Protein AF-A0A2G2DGD0-F1 (afdb_monomer)

Structure (mmCIF, N/CA/C/O backbone):
data_AF-A0A2G2DGD0-F1
#
_entry.id   AF-A0A2G2DGD0-F1
#
loop_
_atom_site.group_PDB
_atom_site.id
_atom_site.type_symbol
_atom_site.label_atom_id
_atom_site.label_alt_id
_atom_site.label_comp_id
_atom_site.label_asym_id
_atom_site.label_entity_id
_atom_site.label_seq_id
_atom_site.pdbx_PDB_ins_code
_atom_site.Cartn_x
_atom_site.Cartn_y
_atom_site.Cartn_z
_atom_site.occupancy
_atom_site.B_iso_or_equiv
_atom_site.auth_seq_id
_atom_site.auth_comp_id
_at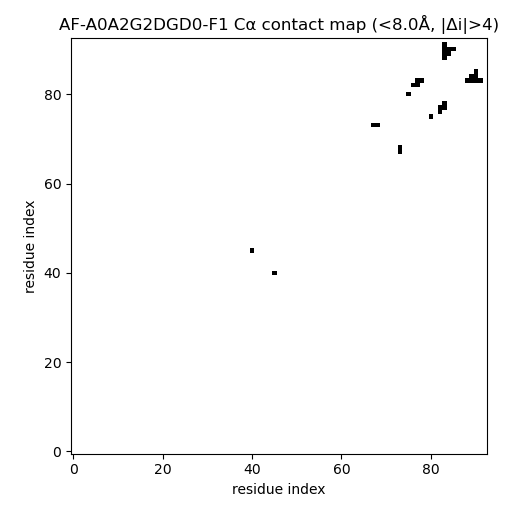om_site.auth_asym_id
_atom_site.auth_atom_id
_atom_site.pdbx_PDB_model_num
ATOM 1 N N . MET A 1 1 ? 70.275 -56.945 9.257 1.00 43.34 1 MET A N 1
ATOM 2 C CA . MET A 1 1 ? 70.629 -55.593 8.780 1.00 43.34 1 M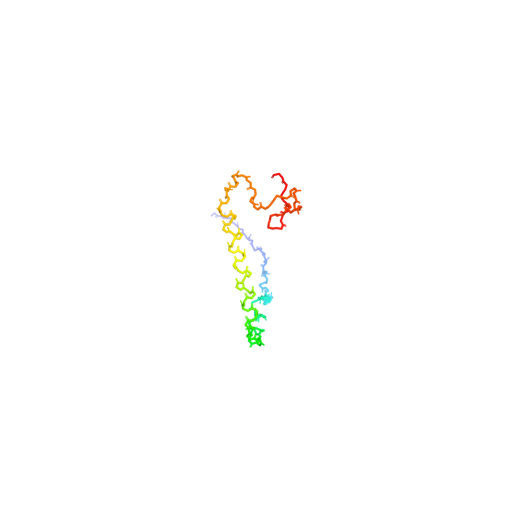ET A CA 1
ATOM 3 C C . MET A 1 1 ? 69.932 -54.599 9.684 1.00 43.34 1 MET A C 1
ATOM 5 O O . MET A 1 1 ? 68.712 -54.602 9.737 1.00 43.34 1 MET A O 1
ATOM 9 N N . SER A 1 2 ? 70.727 -53.859 10.455 1.00 50.00 2 SER A N 1
ATOM 10 C CA . SER A 1 2 ? 70.297 -52.766 11.328 1.00 50.00 2 SER A CA 1
ATOM 11 C C . SER A 1 2 ? 69.697 -51.620 10.516 1.00 50.00 2 SER A C 1
ATOM 13 O O . SER A 1 2 ? 70.172 -51.381 9.401 1.00 50.00 2 SER A O 1
ATOM 15 N N . LYS A 1 3 ? 68.735 -50.901 11.103 1.00 51.22 3 LYS A N 1
ATOM 16 C CA . LYS A 1 3 ? 68.742 -49.433 11.206 1.00 51.22 3 LYS A CA 1
ATOM 17 C C . LYS A 1 3 ? 67.623 -48.956 12.142 1.00 51.22 3 LYS A C 1
ATOM 19 O O . LYS A 1 3 ? 66.438 -49.112 11.873 1.00 51.22 3 LYS A O 1
ATOM 24 N N . ASP A 1 4 ? 68.117 -48.435 13.251 1.00 45.44 4 ASP A N 1
ATOM 25 C CA . ASP A 1 4 ? 67.612 -47.473 14.227 1.00 45.44 4 ASP A CA 1
ATOM 26 C C . ASP A 1 4 ? 66.521 -46.496 13.745 1.00 45.44 4 ASP A C 1
ATOM 28 O O . ASP A 1 4 ? 66.568 -46.029 12.608 1.00 45.44 4 ASP A O 1
ATOM 32 N N . ALA A 1 5 ? 65.616 -46.089 14.648 1.00 52.66 5 ALA A N 1
ATOM 33 C CA . ALA A 1 5 ? 65.621 -44.733 15.229 1.00 52.66 5 ALA A CA 1
ATOM 34 C C . ALA A 1 5 ? 64.308 -44.385 15.968 1.00 52.66 5 ALA A C 1
ATOM 36 O O . ALA A 1 5 ? 63.210 -44.432 15.420 1.00 52.66 5 ALA A O 1
ATOM 37 N N . THR A 1 6 ? 64.488 -43.983 17.224 1.00 47.41 6 THR A N 1
ATOM 38 C CA . THR A 1 6 ? 63.604 -43.277 18.164 1.00 47.41 6 THR A CA 1
ATOM 39 C C . THR A 1 6 ? 62.961 -42.001 17.602 1.00 47.41 6 THR A C 1
ATOM 41 O O . THR A 1 6 ? 63.633 -41.269 16.882 1.00 47.41 6 THR A O 1
ATOM 44 N N . SER A 1 7 ? 61.736 -41.660 18.041 1.00 51.41 7 SER A N 1
ATOM 45 C CA . SER A 1 7 ? 61.322 -40.267 18.332 1.00 51.41 7 SER A CA 1
ATOM 46 C C . SER A 1 7 ? 59.913 -40.193 18.949 1.00 51.41 7 SER A C 1
ATOM 48 O O . SER A 1 7 ? 58.914 -40.086 18.239 1.00 51.41 7 SER A O 1
ATOM 50 N N . GLU A 1 8 ? 59.847 -40.154 20.281 1.00 49.00 8 GLU A N 1
ATOM 51 C CA . GLU A 1 8 ? 58.811 -39.423 21.022 1.00 49.00 8 GLU A CA 1
ATOM 52 C C . GLU A 1 8 ? 58.870 -37.926 20.694 1.00 49.00 8 GLU A C 1
ATOM 54 O O . GLU A 1 8 ? 59.947 -37.332 20.713 1.00 49.00 8 GLU A O 1
ATOM 59 N N . SER A 1 9 ? 57.710 -37.319 20.439 1.00 50.47 9 SER A N 1
ATOM 60 C CA . SER A 1 9 ? 57.388 -35.882 20.530 1.00 50.47 9 SER A CA 1
ATOM 61 C C . SER A 1 9 ? 56.002 -35.700 19.897 1.00 50.47 9 SER A C 1
ATOM 63 O O . SER A 1 9 ? 55.755 -36.252 18.837 1.00 50.47 9 SER A O 1
ATOM 65 N N . LYS A 1 10 ? 55.037 -34.938 20.400 1.00 44.44 10 LYS A N 1
ATOM 66 C CA . LYS A 1 10 ? 54.958 -34.007 21.521 1.00 44.44 10 LYS A CA 1
ATOM 67 C C . LYS A 1 10 ? 53.476 -33.613 21.625 1.00 44.44 10 LYS A C 1
ATOM 69 O O . LYS A 1 10 ? 52.779 -33.561 20.618 1.00 44.44 10 LYS A O 1
ATOM 74 N N . SER A 1 11 ? 53.037 -33.357 22.846 1.00 45.69 11 SER A N 1
ATOM 75 C CA . SER A 1 11 ? 51.748 -32.823 23.279 1.00 45.69 11 SER A CA 1
ATOM 76 C C . SER A 1 11 ? 51.024 -31.886 22.304 1.00 45.69 11 SER A C 1
ATOM 78 O O . SER A 1 11 ? 51.601 -30.899 21.857 1.00 45.69 11 SER A O 1
ATOM 80 N N . SER A 1 12 ? 49.713 -32.082 22.171 1.00 46.78 12 SER A N 1
ATOM 81 C CA . SER A 1 12 ? 48.752 -31.019 22.490 1.00 46.78 12 SER A CA 1
ATOM 82 C C . SER A 1 12 ? 47.375 -31.632 22.723 1.00 46.78 12 SER A C 1
ATOM 84 O O . SER A 1 12 ? 46.546 -31.742 21.823 1.00 46.78 12 SER A O 1
ATOM 86 N N . GLU A 1 13 ? 47.160 -32.027 23.971 1.00 50.41 13 GLU A N 1
ATOM 87 C CA . GLU A 1 13 ? 45.850 -31.988 24.598 1.00 50.41 13 GLU A CA 1
ATOM 88 C C . GLU A 1 13 ? 45.356 -30.538 24.506 1.00 50.41 13 GLU A C 1
ATOM 90 O O . GLU A 1 13 ? 45.790 -29.670 25.265 1.00 50.41 13 GLU A O 1
ATOM 95 N N . LEU A 1 14 ? 44.541 -30.239 23.493 1.00 42.66 14 LEU A N 1
ATOM 96 C CA . LEU A 1 14 ? 43.740 -29.025 23.492 1.00 42.66 14 LEU A CA 1
ATOM 97 C C . LEU A 1 14 ? 42.405 -29.407 24.115 1.00 42.66 14 LEU A C 1
ATOM 99 O O . LEU A 1 14 ? 41.605 -30.120 23.519 1.00 42.66 14 LEU A O 1
ATOM 103 N N . ALA A 1 15 ? 42.247 -28.975 25.359 1.00 44.25 15 ALA A N 1
ATOM 104 C CA . ALA A 1 15 ? 41.058 -29.138 26.162 1.00 44.25 15 ALA A CA 1
ATOM 105 C C . ALA A 1 15 ? 39.793 -28.766 25.373 1.00 44.25 15 ALA A C 1
ATOM 107 O O . ALA A 1 15 ? 39.626 -27.626 24.935 1.00 44.25 15 ALA A O 1
ATOM 108 N N . GLU A 1 16 ? 38.888 -29.734 25.253 1.00 43.56 16 GLU A N 1
ATOM 109 C CA . GLU A 1 16 ? 37.481 -29.498 24.964 1.00 43.56 16 GLU A CA 1
ATOM 110 C C . GLU A 1 16 ? 36.925 -28.649 26.117 1.00 43.56 16 GLU A C 1
ATOM 112 O O . GLU A 1 16 ? 36.702 -29.140 27.224 1.00 43.56 16 GLU A O 1
ATOM 117 N N . ALA A 1 17 ? 36.778 -27.343 25.906 1.00 50.38 17 ALA A N 1
ATOM 118 C CA . ALA A 1 17 ? 36.100 -26.477 26.857 1.00 50.38 17 ALA A CA 1
ATOM 119 C C . ALA A 1 17 ? 34.578 -26.630 26.669 1.00 50.38 17 ALA A C 1
ATOM 121 O O . ALA A 1 17 ? 34.068 -26.236 25.618 1.00 50.38 17 ALA A O 1
ATOM 122 N N . PRO A 1 18 ? 33.808 -27.123 27.659 1.00 55.97 18 PRO A N 1
ATOM 123 C CA . PRO A 1 18 ? 32.357 -27.037 27.614 1.00 55.97 18 PRO A CA 1
ATOM 124 C C . PRO A 1 18 ? 31.961 -25.638 28.088 1.00 55.97 18 PRO A C 1
ATOM 126 O O . PRO A 1 18 ? 31.750 -25.409 29.278 1.00 55.97 18 PRO A O 1
ATOM 129 N N . SER A 1 19 ? 31.910 -24.663 27.181 1.00 42.69 19 SER A N 1
ATOM 130 C CA . SER A 1 19 ? 31.516 -23.302 27.550 1.00 42.69 19 SER A CA 1
ATOM 131 C C . SER A 1 19 ? 30.464 -22.741 26.607 1.00 42.69 19 SER A C 1
ATOM 133 O O . SER A 1 19 ? 30.757 -22.249 25.522 1.00 42.69 19 SER A O 1
ATOM 135 N N . GLY A 1 20 ? 29.226 -22.790 27.099 1.00 45.62 20 GLY A N 1
ATOM 136 C CA . GLY A 1 20 ? 28.218 -21.785 26.800 1.00 45.62 20 GLY A CA 1
ATOM 137 C C . GLY A 1 20 ? 27.432 -22.008 25.521 1.00 45.62 20 GLY A C 1
ATOM 138 O O . GLY A 1 20 ? 27.515 -21.196 24.606 1.00 45.62 20 GLY A O 1
ATOM 139 N N . ASN A 1 21 ? 26.554 -23.016 25.508 1.00 58.41 21 ASN A N 1
ATOM 140 C CA . ASN A 1 21 ? 25.348 -22.909 24.692 1.00 58.41 21 ASN A CA 1
ATOM 141 C C . ASN A 1 21 ? 24.494 -21.781 25.295 1.00 58.41 21 ASN A C 1
ATOM 143 O O . ASN A 1 21 ? 23.694 -21.991 26.208 1.00 58.41 21 ASN A O 1
ATOM 147 N N . LYS A 1 22 ? 24.777 -20.545 24.881 1.00 52.69 22 LYS A N 1
ATOM 148 C CA . LYS A 1 22 ? 23.961 -19.378 25.188 1.00 52.69 22 LYS A CA 1
ATOM 149 C C . LYS A 1 22 ? 22.658 -19.589 24.418 1.00 52.69 22 LYS A C 1
ATOM 151 O O . LYS A 1 22 ? 22.734 -19.677 23.195 1.00 52.69 22 LYS A O 1
ATOM 156 N N . PRO A 1 23 ? 21.487 -19.704 25.068 1.00 52.72 23 PRO A N 1
ATOM 157 C CA . PRO A 1 23 ? 20.250 -19.709 24.311 1.00 52.72 23 PRO A CA 1
ATOM 158 C C . PRO A 1 23 ? 20.169 -18.358 23.598 1.00 52.72 23 PRO A C 1
ATOM 160 O O . PRO A 1 23 ? 20.113 -17.304 24.238 1.00 52.72 23 PRO A O 1
ATOM 163 N N . GLU A 1 24 ? 20.254 -18.387 22.271 1.00 54.19 24 GLU A N 1
ATOM 164 C CA . GLU A 1 24 ? 19.842 -17.264 21.444 1.00 54.19 24 GLU A CA 1
ATOM 165 C C . GLU A 1 24 ? 18.419 -16.879 21.869 1.00 54.19 24 GLU A C 1
ATOM 167 O O . GLU A 1 24 ? 17.581 -17.771 22.046 1.00 54.19 24 GLU A O 1
ATOM 172 N N . PRO A 1 25 ? 18.107 -15.590 22.081 1.00 50.50 25 PRO A N 1
ATOM 173 C CA . PRO A 1 25 ? 16.733 -15.186 22.295 1.00 50.50 25 PRO A CA 1
ATOM 174 C C . PRO A 1 25 ? 16.000 -15.351 20.962 1.00 50.50 25 PRO A C 1
ATOM 176 O O . PRO A 1 25 ? 15.961 -14.436 20.143 1.00 50.50 25 PRO A O 1
ATOM 179 N N . THR A 1 26 ? 15.432 -16.533 20.726 1.00 48.31 26 THR A N 1
ATOM 180 C CA . THR A 1 26 ? 14.433 -16.747 19.680 1.00 48.31 26 THR A CA 1
ATOM 181 C C . THR A 1 26 ? 13.322 -15.728 19.912 1.00 48.31 26 THR A C 1
ATOM 183 O O . THR A 1 26 ? 12.558 -15.840 20.875 1.00 48.31 26 THR A O 1
ATOM 186 N N . ALA A 1 27 ? 13.246 -14.722 19.042 1.00 54.00 27 ALA A N 1
ATOM 187 C CA . ALA A 1 27 ? 12.248 -13.652 19.042 1.00 54.00 27 ALA A CA 1
ATOM 188 C C . ALA A 1 27 ? 10.820 -14.150 18.719 1.00 54.00 27 ALA A C 1
ATOM 190 O O . ALA A 1 27 ? 9.983 -13.385 18.256 1.00 54.00 27 ALA A O 1
ATOM 191 N N . GLU A 1 28 ? 10.533 -15.429 18.960 1.00 55.72 28 GLU A N 1
ATOM 192 C CA . GLU A 1 28 ? 9.265 -16.090 18.648 1.00 55.72 28 GLU A CA 1
ATOM 193 C C . GLU A 1 28 ? 8.368 -16.282 19.882 1.00 55.72 28 GLU A C 1
ATOM 195 O O . GLU A 1 28 ? 7.205 -16.629 19.740 1.00 55.72 28 GLU A O 1
ATOM 200 N N . THR A 1 29 ? 8.838 -15.997 21.102 1.00 51.31 29 THR A N 1
ATOM 201 C CA . THR A 1 29 ? 8.062 -16.278 22.334 1.00 51.31 29 THR A CA 1
ATOM 202 C C . THR A 1 29 ? 7.437 -15.053 23.011 1.00 51.31 29 THR A C 1
ATOM 204 O O . THR A 1 29 ? 6.721 -15.197 24.000 1.00 51.31 29 THR A O 1
ATOM 207 N N . ALA A 1 30 ? 7.650 -13.839 22.489 1.00 52.47 30 ALA A N 1
ATOM 208 C CA . ALA A 1 30 ? 7.131 -12.613 23.109 1.00 52.47 30 ALA A CA 1
ATOM 209 C C . ALA A 1 30 ? 5.758 -12.150 22.574 1.00 52.47 30 ALA A C 1
ATOM 211 O O . ALA A 1 30 ? 5.075 -11.394 23.263 1.00 52.47 30 ALA A O 1
ATOM 212 N N . ASP A 1 31 ? 5.330 -12.584 21.380 1.00 55.88 31 ASP A N 1
ATOM 213 C CA . ASP A 1 31 ? 4.062 -12.125 20.779 1.00 55.88 31 ASP A CA 1
ATOM 214 C C . ASP A 1 31 ? 2.858 -12.974 21.237 1.00 55.88 31 ASP A C 1
ATOM 216 O O . ASP A 1 31 ? 1.783 -12.440 21.508 1.00 55.88 31 ASP A O 1
ATOM 220 N N . GLU A 1 32 ? 3.030 -14.284 21.449 1.00 56.50 32 GLU A N 1
ATOM 221 C CA . GLU A 1 32 ? 1.905 -15.189 21.750 1.00 56.50 32 GLU A CA 1
ATOM 222 C C . GLU A 1 32 ? 1.157 -14.838 23.050 1.00 56.50 32 GLU A C 1
ATOM 224 O O . GLU A 1 32 ? -0.072 -14.910 23.106 1.00 56.50 32 GLU A O 1
ATOM 229 N N . ASN A 1 33 ? 1.869 -14.366 24.079 1.00 54.41 33 ASN A N 1
ATOM 230 C CA . ASN A 1 33 ? 1.267 -13.998 25.367 1.00 54.41 33 ASN A CA 1
ATOM 231 C C . ASN A 1 33 ? 0.546 -12.629 25.330 1.00 54.41 33 ASN A C 1
ATOM 233 O O . ASN A 1 33 ? -0.324 -12.349 26.152 1.00 54.41 33 ASN A O 1
ATOM 237 N N . VAL A 1 34 ? 0.859 -11.765 24.357 1.00 57.06 34 VAL A N 1
ATOM 238 C CA . VAL A 1 34 ? 0.235 -10.432 24.225 1.00 57.06 34 VAL A CA 1
ATOM 239 C C . VAL A 1 34 ? -1.049 -10.492 23.388 1.00 57.06 34 VAL A C 1
ATOM 241 O O . VAL A 1 34 ? -1.955 -9.677 23.579 1.00 57.06 34 VAL A O 1
ATOM 244 N N . GLN A 1 35 ? -1.179 -11.474 22.492 1.00 58.28 35 GLN A N 1
ATOM 245 C CA . GLN A 1 35 ? -2.374 -11.658 21.658 1.00 58.28 35 GLN A CA 1
ATOM 246 C C . GLN A 1 35 ? -3.587 -12.153 22.461 1.00 58.28 35 GLN A C 1
ATOM 248 O O . GLN A 1 35 ? -4.715 -11.764 22.161 1.00 58.28 35 GLN A O 1
ATOM 253 N N . ALA A 1 36 ? -3.367 -12.938 23.522 1.00 60.75 36 ALA A N 1
ATOM 254 C CA . ALA A 1 36 ? -4.434 -13.481 24.368 1.00 60.75 36 ALA A CA 1
ATOM 255 C C . ALA A 1 36 ? -5.219 -12.408 25.157 1.00 60.75 36 ALA A C 1
ATOM 257 O O . ALA A 1 36 ? -6.338 -12.666 25.594 1.00 60.75 36 ALA A O 1
ATOM 258 N N . ALA A 1 37 ? -4.663 -11.199 25.313 1.00 68.94 37 ALA A N 1
ATOM 259 C CA . ALA A 1 37 ? -5.271 -10.108 26.080 1.00 68.94 37 ALA A CA 1
ATOM 260 C C . ALA A 1 37 ? -5.863 -8.974 25.217 1.00 68.94 37 ALA A C 1
ATOM 262 O O . ALA A 1 37 ? -6.390 -8.001 25.765 1.00 68.94 37 ALA A O 1
ATOM 263 N N . ARG A 1 38 ? -5.782 -9.047 23.877 1.00 78.31 38 ARG A N 1
ATOM 264 C CA . ARG A 1 38 ? -6.310 -7.979 23.012 1.00 78.31 38 ARG A CA 1
ATOM 265 C C . ARG A 1 38 ? -7.827 -8.113 22.855 1.00 78.31 38 ARG 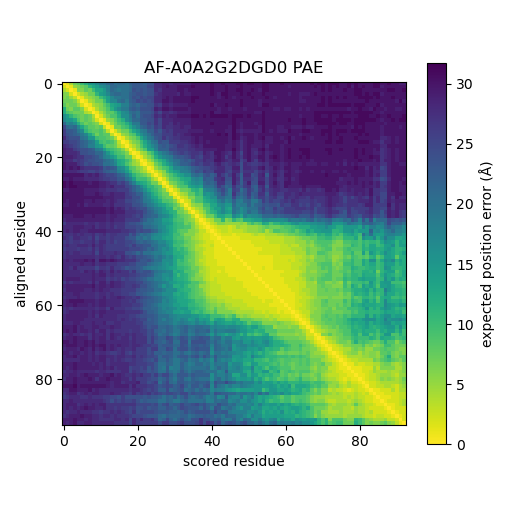A C 1
ATOM 267 O O . ARG A 1 38 ? -8.306 -9.180 22.467 1.00 78.31 38 ARG A O 1
ATOM 274 N N . PRO A 1 39 ? -8.602 -7.041 23.105 1.00 82.81 39 PRO A N 1
ATOM 275 C CA . PRO A 1 39 ? -10.035 -7.076 22.865 1.00 82.81 39 PRO A CA 1
ATOM 276 C C . PRO A 1 39 ? -10.319 -7.349 21.379 1.00 82.81 39 PRO A C 1
ATOM 278 O O . PRO A 1 39 ? -9.562 -6.901 20.509 1.00 82.81 39 PRO A O 1
ATOM 281 N N . PRO A 1 40 ? -11.413 -8.063 21.062 1.00 88.00 40 PRO A N 1
ATOM 282 C CA . PRO A 1 40 ? -11.772 -8.348 19.681 1.00 88.00 40 PRO A CA 1
ATOM 283 C C . PRO A 1 40 ? -12.001 -7.049 18.898 1.00 88.00 40 PRO A C 1
ATOM 285 O O . PRO A 1 40 ? -12.525 -6.066 19.424 1.00 88.00 40 PRO A O 1
ATOM 288 N N . LEU A 1 41 ? -11.639 -7.058 17.610 1.00 90.12 41 LEU A N 1
ATOM 289 C CA . LEU A 1 41 ? -11.792 -5.894 16.734 1.00 90.12 41 LEU A CA 1
ATOM 290 C C . LEU A 1 41 ? -13.239 -5.388 16.720 1.00 90.12 41 LEU A C 1
ATOM 292 O O . LEU A 1 41 ? -14.184 -6.157 16.504 1.00 90.12 41 LEU A O 1
ATOM 296 N N . SER A 1 42 ? -13.400 -4.073 16.870 1.00 95.38 42 SER A N 1
ATOM 297 C CA . SER A 1 42 ? -14.706 -3.427 16.772 1.00 95.38 42 SER A CA 1
ATOM 298 C C . SER A 1 42 ? -15.306 -3.590 15.363 1.00 95.38 42 SER A C 1
ATOM 300 O O . SER A 1 42 ? -14.574 -3.739 14.377 1.00 95.38 42 SER A O 1
ATOM 302 N N . PRO A 1 43 ? -16.640 -3.512 15.208 1.00 94.88 43 PRO A N 1
ATOM 303 C CA . PRO A 1 43 ? -17.278 -3.549 13.890 1.00 94.88 43 PRO A CA 1
ATOM 304 C C . PRO A 1 43 ? -16.801 -2.435 12.945 1.00 94.88 43 PRO A C 1
ATOM 306 O O . PRO A 1 43 ? -16.803 -2.608 11.728 1.00 94.88 43 PRO A O 1
ATOM 309 N N . ALA A 1 44 ? -16.399 -1.280 13.485 1.00 95.31 44 ALA A N 1
ATOM 310 C CA . ALA A 1 44 ? -15.808 -0.195 12.705 1.00 95.31 44 ALA A CA 1
ATOM 311 C C . ALA A 1 44 ? -14.403 -0.564 12.202 1.00 95.31 44 ALA A C 1
ATOM 313 O O . ALA A 1 44 ? -14.119 -0.390 11.020 1.00 95.31 44 ALA A O 1
ATOM 314 N N . ALA A 1 45 ? -13.563 -1.152 13.061 1.00 94.44 45 ALA A N 1
ATOM 315 C CA . ALA A 1 45 ? -12.222 -1.597 12.683 1.00 94.44 45 ALA A CA 1
ATOM 316 C C . ALA A 1 45 ? -12.263 -2.682 11.596 1.00 94.44 45 ALA A C 1
ATOM 318 O O . ALA A 1 45 ? -11.528 -2.603 10.615 1.00 94.44 45 ALA A O 1
ATOM 319 N N . LYS A 1 46 ? -13.180 -3.653 11.712 1.00 95.44 46 LYS A N 1
ATOM 320 C CA . LYS A 1 46 ? -13.379 -4.691 10.684 1.00 95.44 46 LYS A CA 1
ATOM 321 C C . LYS A 1 46 ? -13.755 -4.092 9.324 1.00 95.44 46 LYS A C 1
ATOM 323 O O . LYS A 1 46 ? -13.199 -4.495 8.308 1.00 95.44 46 LYS A O 1
ATOM 328 N N . ARG A 1 47 ? -14.658 -3.101 9.306 1.00 96.62 47 ARG A N 1
ATOM 329 C CA . ARG A 1 47 ? -15.046 -2.385 8.077 1.00 96.62 47 ARG A CA 1
ATOM 330 C C . ARG A 1 47 ? -13.877 -1.615 7.465 1.00 96.62 47 ARG A C 1
ATOM 332 O O . ARG A 1 47 ? -13.647 -1.733 6.267 1.00 96.62 47 ARG A O 1
ATOM 339 N N . ALA A 1 48 ? -13.112 -0.894 8.284 1.00 96.00 48 ALA A N 1
ATOM 340 C CA . ALA A 1 48 ? -11.942 -0.149 7.822 1.00 96.00 48 ALA A CA 1
ATOM 341 C C . ALA A 1 48 ? -10.881 -1.070 7.194 1.00 96.00 48 ALA A C 1
ATOM 343 O O . ALA A 1 48 ? -10.335 -0.758 6.136 1.00 96.00 48 ALA A O 1
ATOM 344 N N . LEU A 1 49 ? -10.625 -2.231 7.806 1.00 95.62 49 LEU A N 1
ATOM 345 C CA . LEU A 1 49 ? -9.704 -3.229 7.259 1.00 95.62 49 LEU A CA 1
ATOM 346 C C . LEU A 1 49 ? -10.193 -3.788 5.921 1.00 95.62 49 L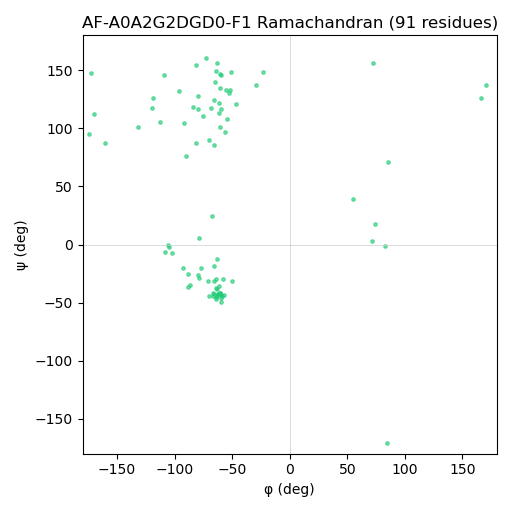EU A C 1
ATOM 348 O O . LEU A 1 49 ? -9.402 -3.867 4.983 1.00 95.62 49 LEU A O 1
ATOM 352 N N . ALA A 1 50 ? -11.485 -4.111 5.812 1.00 96.88 50 ALA A N 1
ATOM 353 C CA . ALA A 1 50 ? -12.074 -4.605 4.570 1.00 96.88 50 ALA A CA 1
ATOM 354 C C . ALA A 1 50 ? -11.958 -3.578 3.428 1.00 96.88 50 ALA A C 1
ATOM 356 O O . ALA A 1 50 ? -11.580 -3.928 2.311 1.00 96.88 50 ALA A O 1
ATOM 357 N N . GLU A 1 51 ? -12.209 -2.296 3.703 1.00 95.12 51 GLU A N 1
ATOM 358 C CA . GLU A 1 51 ? -12.057 -1.220 2.717 1.00 95.12 51 GLU A CA 1
ATOM 359 C C . GLU A 1 51 ? -10.589 -1.012 2.312 1.00 95.12 51 GLU A C 1
ATOM 361 O O . GLU A 1 51 ? -10.274 -0.855 1.130 1.00 95.12 51 GLU A O 1
ATOM 366 N N . ALA A 1 52 ? -9.665 -1.050 3.274 1.00 94.69 52 ALA A N 1
ATOM 367 C CA . ALA A 1 52 ? -8.234 -0.962 2.998 1.00 94.69 52 ALA A CA 1
ATOM 368 C C . ALA A 1 52 ? -7.734 -2.150 2.161 1.00 94.69 52 ALA A C 1
ATOM 370 O O . ALA A 1 52 ? -6.888 -1.983 1.279 1.00 94.69 52 ALA A O 1
ATOM 371 N N . GLU A 1 53 ? -8.248 -3.353 2.412 1.00 95.25 53 GLU A N 1
ATOM 372 C CA . GLU A 1 53 ? -7.955 -4.534 1.605 1.00 95.25 53 GLU A CA 1
ATOM 373 C C . GLU A 1 53 ? -8.521 -4.397 0.186 1.00 95.25 53 GLU A C 1
ATOM 375 O O . GLU A 1 53 ? -7.797 -4.642 -0.778 1.00 95.25 53 GLU A O 1
ATOM 380 N N . ALA A 1 54 ? -9.761 -3.921 0.038 1.00 95.75 54 ALA A N 1
ATOM 381 C CA . ALA A 1 54 ? -10.359 -3.645 -1.267 1.00 95.75 54 ALA A CA 1
ATOM 382 C C . ALA A 1 54 ? -9.534 -2.620 -2.066 1.00 95.75 54 ALA A C 1
ATOM 384 O O . ALA A 1 54 ? -9.231 -2.850 -3.237 1.00 95.75 54 ALA A O 1
ATOM 385 N N . ARG A 1 55 ? -9.076 -1.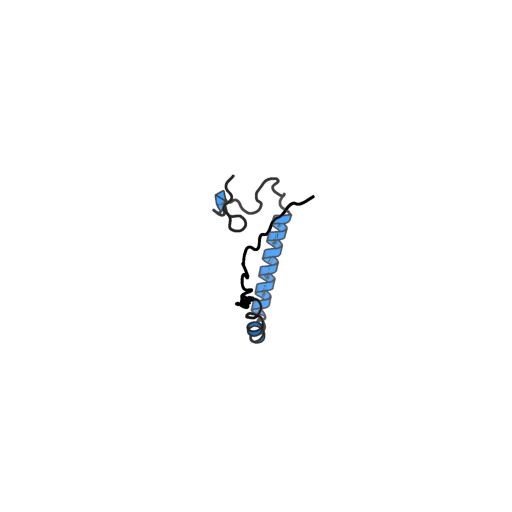536 -1.420 1.00 94.00 55 ARG A N 1
ATOM 386 C CA . ARG A 1 55 ? -8.172 -0.550 -2.039 1.00 94.00 55 ARG A CA 1
ATOM 387 C C . ARG A 1 55 ? -6.848 -1.164 -2.483 1.00 94.00 55 ARG A C 1
ATOM 389 O O . ARG A 1 55 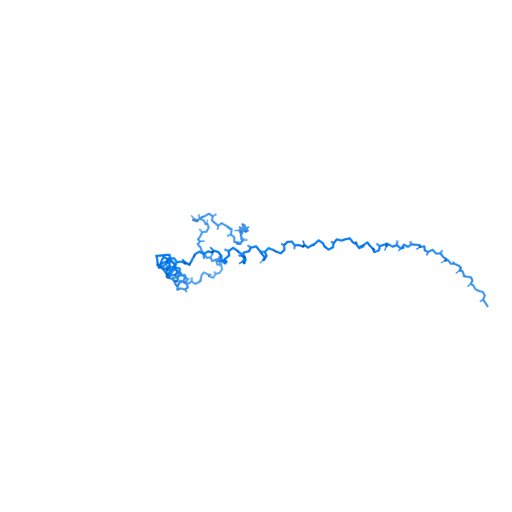? -6.353 -0.814 -3.549 1.00 94.00 55 ARG A O 1
ATOM 396 N N . ARG A 1 56 ? -6.254 -2.047 -1.675 1.00 90.56 56 ARG A N 1
ATOM 397 C CA . ARG A 1 56 ? -5.013 -2.745 -2.046 1.00 90.56 56 ARG A CA 1
ATOM 398 C C . ARG A 1 56 ? -5.240 -3.654 -3.249 1.00 90.56 56 ARG A C 1
ATOM 400 O O . ARG A 1 56 ? -4.481 -3.568 -4.206 1.00 90.56 56 ARG A O 1
ATOM 407 N N . LYS A 1 57 ? -6.309 -4.457 -3.241 1.00 92.81 57 LYS A N 1
ATOM 408 C CA . LYS A 1 57 ? -6.675 -5.337 -4.363 1.00 92.81 57 LYS A CA 1
ATOM 409 C C . LYS A 1 57 ? -6.876 -4.560 -5.663 1.00 92.81 57 LYS A C 1
ATOM 411 O O . LYS A 1 57 ? -6.353 -4.988 -6.684 1.00 92.81 57 LYS A O 1
ATOM 416 N N . ALA A 1 58 ? -7.560 -3.415 -5.617 1.00 90.56 58 ALA A N 1
ATOM 417 C CA . ALA A 1 58 ? -7.755 -2.560 -6.789 1.00 90.56 58 ALA A CA 1
ATOM 418 C C . ALA A 1 58 ? -6.419 -2.072 -7.377 1.00 90.56 58 ALA A C 1
ATOM 420 O O . ALA A 1 58 ? -6.169 -2.271 -8.561 1.00 90.56 58 ALA A O 1
ATOM 421 N N . ARG A 1 59 ? -5.517 -1.541 -6.540 1.00 85.00 59 ARG A N 1
ATOM 422 C CA . ARG A 1 59 ? -4.186 -1.096 -6.992 1.00 85.00 59 ARG A CA 1
ATOM 423 C C . ARG A 1 59 ? -3.344 -2.242 -7.548 1.00 85.00 59 ARG A C 1
ATOM 425 O O . ARG A 1 59 ? -2.705 -2.085 -8.578 1.00 85.00 59 ARG A O 1
ATOM 432 N N . TYR A 1 60 ? -3.348 -3.404 -6.893 1.00 84.31 60 TYR A N 1
ATOM 433 C CA . TYR A 1 60 ? -2.624 -4.574 -7.398 1.00 84.31 60 TYR A CA 1
ATOM 434 C C . TYR A 1 60 ? -3.186 -5.068 -8.732 1.00 84.31 60 TYR A C 1
ATOM 436 O O . TYR A 1 60 ? -2.412 -5.480 -9.590 1.00 84.31 60 TYR A O 1
ATOM 444 N N . ALA A 1 61 ? -4.507 -5.019 -8.923 1.00 84.88 61 ALA A N 1
ATOM 445 C CA . ALA A 1 61 ? -5.131 -5.362 -10.196 1.00 84.88 61 ALA A CA 1
ATOM 446 C C . ALA A 1 61 ? -4.739 -4.370 -11.303 1.00 84.88 61 ALA A C 1
ATOM 448 O O . ALA A 1 61 ? -4.387 -4.807 -12.393 1.00 84.88 61 ALA A O 1
ATOM 449 N N . GLU A 1 62 ? -4.720 -3.064 -11.015 1.00 83.88 62 GLU A N 1
ATOM 450 C CA . GLU A 1 62 ? -4.223 -2.035 -11.942 1.00 83.88 62 GLU A CA 1
ATOM 451 C C . GLU A 1 62 ? -2.752 -2.269 -12.315 1.00 83.88 62 GLU A C 1
ATOM 453 O O . GLU A 1 62 ? -2.415 -2.273 -13.496 1.00 83.88 62 GLU A O 1
ATOM 458 N N . MET A 1 63 ? -1.890 -2.557 -11.333 1.00 76.44 63 MET A N 1
ATOM 459 C CA . MET A 1 63 ? -0.473 -2.867 -11.570 1.00 76.44 63 MET A CA 1
ATOM 460 C C . MET A 1 63 ? -0.251 -4.177 -12.346 1.00 76.44 63 MET A C 1
ATOM 462 O O . MET A 1 63 ? 0.733 -4.309 -13.066 1.00 76.44 63 MET A O 1
ATOM 466 N N . GLN A 1 64 ? -1.128 -5.173 -12.192 1.00 76.75 64 GLN A N 1
ATOM 467 C CA . GLN A 1 64 ? -1.053 -6.427 -12.957 1.00 76.75 64 GLN A CA 1
ATOM 468 C C . GLN A 1 64 ? -1.598 -6.272 -14.381 1.00 76.75 64 GLN A C 1
ATOM 470 O O . GLN A 1 64 ? -1.179 -7.010 -15.270 1.00 76.75 64 GLN A O 1
ATOM 475 N N . ALA A 1 65 ? -2.544 -5.351 -14.586 1.00 75.88 65 ALA A N 1
ATOM 476 C CA . ALA A 1 65 ? -3.116 -5.046 -15.892 1.00 75.88 65 ALA A CA 1
ATOM 477 C C . ALA A 1 65 ? -2.207 -4.139 -16.735 1.00 75.88 65 ALA A C 1
ATOM 479 O O . ALA A 1 65 ? -2.275 -4.195 -17.961 1.00 75.88 65 ALA A O 1
ATOM 480 N N . SER A 1 66 ? -1.359 -3.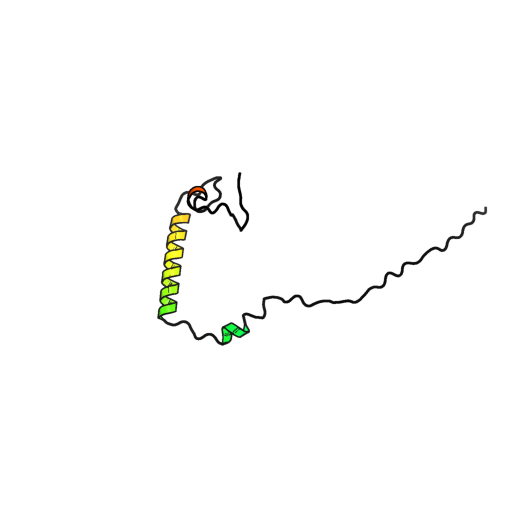318 -16.105 1.00 72.50 66 SER A N 1
ATOM 481 C CA . SER A 1 66 ? -0.315 -2.587 -16.821 1.00 72.50 66 SER A CA 1
ATOM 482 C C . SER A 1 66 ? 0.705 -3.548 -17.428 1.00 72.50 66 SER A C 1
ATOM 484 O O . SER A 1 66 ? 1.091 -4.539 -16.805 1.00 72.50 66 SER A O 1
ATOM 486 N N . GLU A 1 67 ? 1.150 -3.241 -18.647 1.00 71.38 67 GLU A N 1
ATOM 487 C CA . GLU A 1 67 ? 2.225 -3.977 -19.304 1.00 71.38 67 GLU A CA 1
ATOM 488 C C . GLU A 1 67 ? 3.444 -4.035 -18.382 1.00 71.38 67 GLU A C 1
ATOM 490 O O . GLU A 1 67 ? 3.867 -3.029 -17.808 1.00 71.38 67 GLU A O 1
ATOM 495 N N . ARG A 1 68 ? 3.995 -5.239 -18.204 1.00 70.31 68 ARG A N 1
ATOM 496 C CA . ARG A 1 68 ? 5.209 -5.403 -17.409 1.00 70.31 68 ARG A CA 1
ATOM 497 C C . ARG A 1 68 ? 6.344 -4.695 -18.131 1.00 70.31 68 ARG A C 1
ATOM 499 O O . ARG A 1 68 ? 6.648 -5.043 -19.269 1.00 70.31 68 ARG A O 1
ATOM 506 N N . GLU A 1 69 ? 7.005 -3.766 -17.452 1.00 73.94 69 GLU A N 1
ATOM 507 C CA . GLU A 1 69 ? 8.281 -3.250 -17.933 1.00 73.94 69 GLU A CA 1
ATOM 508 C C . GLU A 1 69 ? 9.282 -4.404 -18.043 1.00 73.94 69 GLU A C 1
ATOM 510 O O . GLU A 1 69 ? 9.637 -5.053 -17.057 1.00 73.94 69 GLU A O 1
ATOM 515 N N . LEU A 1 70 ? 9.734 -4.674 -19.265 1.00 69.88 70 LEU A N 1
ATOM 516 C CA . LEU A 1 70 ? 10.800 -5.629 -19.531 1.00 69.88 70 LEU A CA 1
ATOM 517 C C . LEU A 1 70 ? 12.141 -4.914 -19.353 1.00 69.88 70 LEU A C 1
ATOM 519 O O . LEU A 1 70 ? 12.428 -3.949 -20.053 1.00 69.88 70 LEU A O 1
ATOM 523 N N . GLY A 1 71 ? 12.955 -5.383 -18.406 1.00 69.44 71 GLY A N 1
ATOM 524 C CA . GLY A 1 71 ? 14.255 -4.778 -18.088 1.00 69.44 71 GLY A CA 1
ATOM 525 C C . GLY A 1 71 ? 14.190 -3.565 -17.150 1.00 69.44 71 GLY A C 1
ATOM 526 O O . GLY A 1 71 ? 15.235 -3.032 -16.794 1.00 69.44 71 GLY A O 1
ATOM 527 N N . GLY A 1 72 ? 12.995 -3.150 -16.719 1.00 73.19 72 GLY A N 1
ATOM 528 C CA . GLY A 1 72 ? 12.821 -2.183 -15.635 1.00 73.19 72 GLY A CA 1
ATOM 529 C C . GLY A 1 72 ? 12.930 -2.851 -14.262 1.00 73.19 72 GLY A C 1
ATOM 530 O O . GLY A 1 72 ? 12.640 -4.037 -14.105 1.00 73.19 72 GLY A O 1
ATOM 531 N N . ARG A 1 73 ? 13.309 -2.082 -13.237 1.00 74.00 73 ARG A N 1
ATOM 532 C CA . ARG A 1 73 ? 13.382 -2.545 -11.834 1.00 74.00 73 ARG A CA 1
ATOM 533 C C . ARG A 1 73 ? 12.028 -2.959 -11.232 1.00 74.00 73 ARG A C 1
ATOM 535 O O . ARG A 1 73 ? 11.994 -3.585 -10.177 1.00 74.00 73 ARG A O 1
ATOM 542 N N . GLY A 1 74 ? 10.925 -2.633 -11.911 1.00 74.06 74 GLY A N 1
ATOM 543 C CA . GLY A 1 74 ? 9.570 -2.762 -11.386 1.00 74.06 74 GLY A CA 1
ATOM 544 C C . GLY A 1 74 ? 9.266 -1.705 -10.318 1.00 74.06 74 GLY A C 1
ATOM 545 O O . GLY A 1 74 ? 10.160 -1.163 -9.677 1.00 74.06 74 GLY A O 1
ATOM 546 N N . GLY A 1 75 ? 7.984 -1.399 -10.116 1.00 76.25 75 GLY A N 1
ATOM 547 C CA . GLY A 1 75 ? 7.565 -0.369 -9.159 1.00 76.25 75 GLY A CA 1
ATOM 548 C C . GLY A 1 75 ? 7.595 1.055 -9.724 1.00 76.25 75 GLY A C 1
ATOM 549 O O . GLY A 1 75 ? 7.692 1.265 -10.929 1.00 76.25 75 GLY A O 1
ATOM 550 N N . ALA A 1 76 ? 7.411 2.041 -8.846 1.00 75.31 76 ALA A N 1
ATOM 551 C CA . ALA A 1 76 ? 7.348 3.450 -9.228 1.00 75.31 76 ALA A CA 1
ATOM 552 C C . ALA A 1 76 ? 8.742 3.983 -9.606 1.00 75.31 76 ALA A C 1
ATOM 554 O O . ALA A 1 76 ? 9.742 3.393 -9.227 1.00 75.31 76 ALA A O 1
ATOM 555 N N . ASP A 1 77 ? 8.827 5.090 -10.345 1.00 80.00 77 ASP A N 1
ATOM 556 C CA . ASP A 1 77 ? 10.101 5.632 -10.839 1.00 80.00 77 ASP A CA 1
ATOM 557 C C . ASP A 1 77 ? 10.952 6.350 -9.756 1.00 80.00 77 ASP A C 1
ATOM 559 O O . ASP A 1 77 ? 10.577 7.455 -9.357 1.00 80.00 77 ASP A O 1
ATOM 563 N N . PRO A 1 78 ? 12.114 5.821 -9.305 1.00 82.06 78 PRO A N 1
ATOM 564 C CA . PRO A 1 78 ? 13.043 6.486 -8.399 1.00 82.06 78 PRO A CA 1
ATOM 565 C C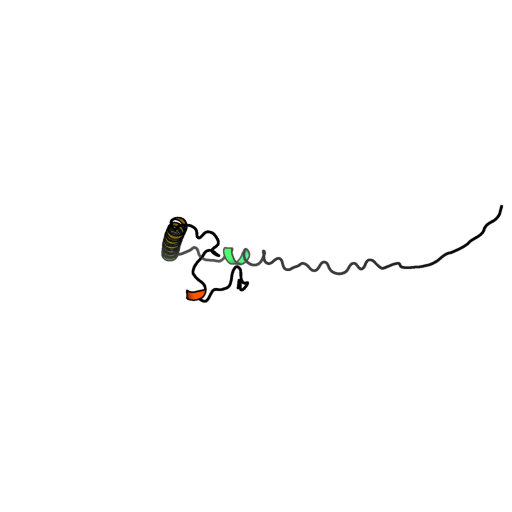 . PRO A 1 78 ? 13.444 7.898 -8.768 1.00 82.06 78 PRO A C 1
ATOM 567 O O . PRO A 1 78 ? 13.650 8.699 -7.864 1.00 82.06 78 PRO A O 1
ATOM 570 N N . ALA A 1 79 ? 13.516 8.256 -10.053 1.00 84.00 79 ALA A N 1
ATOM 571 C CA . ALA A 1 79 ? 13.822 9.638 -10.417 1.00 84.00 79 ALA A CA 1
ATOM 572 C C . ALA A 1 79 ? 12.713 10.599 -9.949 1.00 84.00 79 ALA A C 1
ATOM 574 O O . ALA A 1 79 ? 12.978 11.753 -9.614 1.00 84.00 79 ALA A O 1
ATOM 575 N N . ARG A 1 80 ? 11.467 10.115 -9.882 1.00 80.88 80 ARG A N 1
ATOM 576 C CA . ARG A 1 80 ? 10.298 10.877 -9.423 1.00 80.88 80 ARG A CA 1
ATOM 577 C C . ARG A 1 80 ? 10.079 10.792 -7.919 1.00 80.88 80 ARG A C 1
ATOM 579 O O . ARG A 1 80 ? 9.609 11.763 -7.333 1.00 80.88 80 ARG A O 1
ATOM 586 N N . PHE A 1 81 ? 10.355 9.636 -7.317 1.00 83.25 81 PHE A N 1
ATOM 587 C CA . PHE A 1 81 ? 10.004 9.352 -5.921 1.00 83.25 81 PHE A CA 1
ATOM 588 C C . PHE A 1 81 ? 11.204 9.309 -4.968 1.00 83.25 81 PHE A C 1
ATOM 590 O O . PHE A 1 81 ? 11.007 9.221 -3.761 1.00 83.25 81 PHE A O 1
ATOM 597 N N . GLY A 1 82 ? 12.433 9.398 -5.479 1.00 85.88 82 GLY A N 1
ATOM 598 C CA . GLY A 1 82 ? 13.664 9.358 -4.685 1.00 85.88 82 GLY A CA 1
ATOM 599 C C . GLY A 1 82 ? 14.008 7.983 -4.105 1.00 85.88 82 GLY A C 1
ATOM 600 O O . GLY A 1 82 ? 14.998 7.867 -3.392 1.00 85.88 82 GLY A O 1
ATOM 601 N N . ASP A 1 83 ? 13.221 6.950 -4.409 1.00 83.75 83 ASP A N 1
ATOM 602 C CA . ASP A 1 83 ? 13.392 5.592 -3.895 1.00 83.75 83 ASP A CA 1
ATOM 603 C C . ASP A 1 83 ? 14.300 4.775 -4.820 1.00 83.75 83 ASP A C 1
ATOM 605 O O . ASP A 1 83 ? 13.838 3.983 -5.636 1.00 83.75 83 ASP A O 1
ATOM 609 N N . TRP A 1 84 ? 15.606 5.038 -4.750 1.00 85.62 84 TRP A N 1
ATOM 610 C CA . TRP A 1 84 ? 16.633 4.268 -5.469 1.00 85.62 84 TRP A CA 1
ATOM 611 C C . TRP A 1 84 ? 16.963 2.944 -4.772 1.00 85.62 84 TRP A C 1
ATOM 613 O O . TRP A 1 84 ? 17.893 2.240 -5.173 1.00 85.62 84 TRP A O 1
ATOM 623 N N . GLU A 1 85 ? 16.233 2.606 -3.710 1.00 86.88 85 GLU A N 1
ATOM 624 C CA . GLU A 1 85 ? 16.484 1.422 -2.914 1.00 86.88 85 GLU A CA 1
ATOM 625 C C . GLU A 1 85 ? 15.597 0.257 -3.352 1.00 86.88 85 GLU A C 1
ATOM 627 O O . GLU A 1 85 ? 14.381 0.358 -3.470 1.00 86.88 85 GLU A O 1
ATOM 632 N N . ILE A 1 86 ? 16.210 -0.908 -3.541 1.00 81.69 86 ILE A N 1
ATOM 633 C CA . ILE A 1 86 ? 15.496 -2.170 -3.733 1.00 81.69 86 ILE A CA 1
ATOM 634 C C . ILE A 1 86 ? 15.922 -3.098 -2.602 1.00 81.69 86 ILE A C 1
ATOM 636 O O . ILE A 1 86 ? 17.097 -3.442 -2.470 1.00 81.69 86 ILE A O 1
ATOM 640 N N . ASN A 1 87 ? 14.967 -3.501 -1.757 1.00 81.25 87 ASN A N 1
ATOM 641 C CA . ASN A 1 87 ? 15.220 -4.310 -0.556 1.00 81.25 87 ASN A CA 1
ATOM 642 C C . ASN A 1 87 ? 16.273 -3.687 0.392 1.00 81.25 87 ASN A C 1
ATOM 644 O O . ASN A 1 87 ? 17.117 -4.403 0.936 1.00 81.25 87 ASN A O 1
ATOM 648 N N . GLY A 1 88 ? 16.249 -2.358 0.560 1.00 85.25 88 GLY A N 1
ATOM 649 C CA . GLY A 1 88 ? 17.169 -1.621 1.441 1.00 85.25 88 GLY A CA 1
ATOM 650 C C . GLY A 1 88 ? 18.598 -1.485 0.906 1.00 85.25 88 GLY A C 1
ATOM 651 O O . GLY A 1 88 ? 19.528 -1.233 1.671 1.00 85.25 88 GLY A O 1
ATOM 652 N N . ARG A 1 89 ? 18.804 -1.698 -0.398 1.00 83.50 89 ARG A N 1
ATOM 653 C CA . ARG A 1 89 ? 20.069 -1.431 -1.088 1.00 83.50 89 ARG A CA 1
ATOM 654 C C . ARG A 1 89 ? 19.846 -0.398 -2.174 1.00 83.50 89 ARG A C 1
ATOM 656 O O . ARG A 1 89 ? 19.014 -0.630 -3.042 1.00 83.50 89 ARG A O 1
ATOM 663 N N . ALA A 1 90 ? 20.621 0.683 -2.150 1.00 87.56 90 ALA A N 1
ATOM 664 C CA . ALA A 1 90 ? 20.690 1.614 -3.266 1.00 87.56 90 ALA A CA 1
ATOM 665 C C . ALA A 1 90 ? 21.215 0.877 -4.505 1.00 87.56 90 ALA A C 1
ATOM 667 O O . ALA A 1 90 ? 22.300 0.290 -4.463 1.00 87.56 90 ALA A O 1
ATOM 668 N N . ILE A 1 91 ? 20.425 0.878 -5.575 1.00 77.62 91 ILE A N 1
ATOM 669 C CA . ILE A 1 91 ? 20.795 0.321 -6.872 1.00 77.62 91 ILE A CA 1
ATOM 670 C C . ILE A 1 91 ? 20.912 1.493 -7.840 1.00 77.62 91 ILE A C 1
ATOM 672 O O . ILE A 1 91 ? 19.916 2.084 -8.250 1.00 77.62 91 ILE A O 1
ATOM 676 N N . ASP A 1 92 ? 22.149 1.830 -8.166 1.00 79.00 92 ASP A N 1
ATOM 677 C CA . ASP A 1 92 ? 22.516 2.693 -9.283 1.00 79.00 92 ASP A CA 1
ATOM 678 C C . ASP A 1 92 ? 23.183 1.782 -10.331 1.00 79.00 92 ASP A C 1
ATOM 680 O O . ASP A 1 92 ? 23.824 0.819 -9.910 1.00 79.00 92 ASP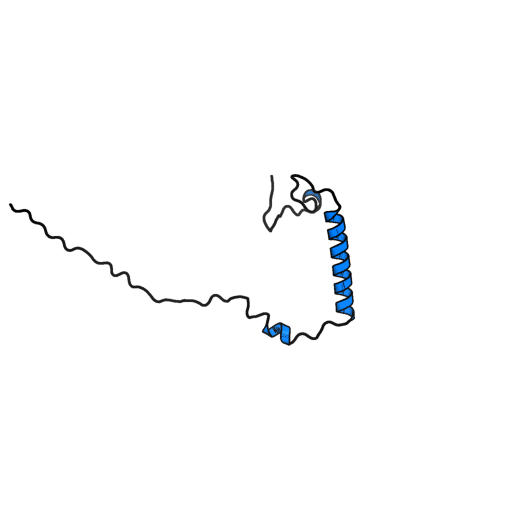 A O 1
ATOM 684 N N . PHE A 1 93 ? 22.994 2.077 -11.628 1.00 62.72 93 PHE A N 1
ATOM 685 C CA . PHE A 1 93 ? 23.345 1.313 -12.857 1.00 62.72 93 PHE A CA 1
ATOM 686 C C . PHE A 1 93 ? 22.675 -0.059 -13.113 1.00 62.72 93 PHE A C 1
ATOM 688 O O . PHE A 1 93 ? 22.932 -1.056 -12.402 1.00 62.72 93 PHE A O 1
#

Foldseek 3Di:
DDDDDDDDDDDDPPDPDPDDPDPDPPPPPPVPVVVVPDDDDDPVRVVVVVVVVVVVVVVVVVLVPDDDDDPDPDDDDCVVVVPCDDPNDRDDD

pLDDT: mean 70.99, std 17.8, range [42.66, 96.88]

Sequence (93 aa):
MSKDATSESKSSELAEAPSGNKPEPTAETADENVQAARPPLSPAAKRALAEAEARRKARYAEMQASERELGGRGGADPARFGDWEINGRAIDF

Mean predicted aligned error: 18.66 Å

Solvent-accessible surface area (backbone atoms only — not comparable to full-atom values): 6580 Å² total; per-residue (Å²): 135,89,81,88,83,88,80,92,82,78,88,77,90,72,78,84,75,93,75,74,91,68,81,72,82,69,88,76,72,72,59,67,73,58,60,80,74,58,78,80,80,49,77,67,55,53,50,53,51,52,52,53,48,52,54,49,52,52,52,52,50,52,61,67,70,44,82,77,68,82,91,52,93,69,82,78,60,31,94,81,70,71,56,45,52,60,96,89,36,80,64,77,138

Secondary structure (DSSP, 8-state):
--------------------------TTSSSHHHHTTSPPPPHHHHHHHHHHHHHHHHHHHHHHHSPPPSSS--SS-HHHH---EETTEE---

Radius of gyration: 31.64 Å; Cα contacts (8 Å, |Δi|>4): 15; chains: 1; bounding box: 88×66×47 Å